Protein AF-A0A428NI99-F1 (afdb_monomer_lite)

Foldseek 3Di:
DAQQVVLQVVVCVVVVHDDDDDCVPCADPPDPVSCVVVVVCPVVCCVPDPDDDDLLVDPDSNRHNDDDDDDFDWDWDDDPPDDIDTDTPDPDDCCVSPVVTPVVVPD

pLDDT: mean 88.58, std 7.05, range [48.56, 96.81]

Structure (mmCIF, N/CA/C/O backbone):
data_AF-A0A428NI99-F1
#
_entry.id   AF-A0A428NI99-F1
#
loop_
_atom_site.group_PDB
_atom_site.id
_atom_site.type_symbol
_atom_site.label_atom_id
_atom_site.label_alt_id
_atom_site.label_comp_id
_atom_site.label_asym_id
_atom_site.label_entity_id
_atom_site.label_seq_id
_atom_site.pdbx_PDB_ins_code
_atom_site.Cartn_x
_atom_site.Cartn_y
_atom_site.Cartn_z
_atom_site.occupancy
_atom_site.B_iso_or_equiv
_atom_site.auth_seq_id
_atom_site.auth_comp_id
_atom_site.auth_asym_id
_atom_site.auth_atom_id
_atom_site.pdbx_PDB_model_num
ATOM 1 N N . MET A 1 1 ? -0.370 -14.117 -9.677 1.00 78.75 1 MET A N 1
ATOM 2 C CA . MET A 1 1 ? -0.159 -12.761 -9.129 1.00 78.75 1 MET A CA 1
ATOM 3 C C . MET A 1 1 ? 0.074 -12.860 -7.622 1.00 78.75 1 MET A C 1
ATOM 5 O O . MET A 1 1 ? -0.746 -13.508 -6.975 1.00 78.75 1 MET A O 1
ATOM 9 N N . PRO A 1 2 ? 1.169 -12.299 -7.075 1.00 92.00 2 PRO A N 1
ATOM 10 C CA . PRO A 1 2 ? 1.455 -12.273 -5.635 1.00 92.00 2 PRO A CA 1
ATOM 11 C C . PRO A 1 2 ? 0.274 -11.775 -4.788 1.00 92.00 2 PRO A C 1
ATOM 13 O O . PRO A 1 2 ? -0.544 -10.981 -5.260 1.00 92.00 2 PRO A O 1
ATOM 16 N N . ARG A 1 3 ? 0.158 -12.257 -3.546 1.00 92.50 3 ARG A N 1
ATOM 17 C CA . ARG A 1 3 ? -1.001 -11.978 -2.682 1.00 92.50 3 ARG A CA 1
ATOM 18 C C . ARG A 1 3 ? -1.086 -10.503 -2.295 1.00 92.50 3 ARG A C 1
ATOM 20 O O . ARG A 1 3 ? -2.170 -9.940 -2.356 1.00 92.50 3 ARG A O 1
ATOM 27 N N . THR A 1 4 ? 0.046 -9.852 -2.035 1.00 93.31 4 THR A N 1
ATOM 28 C CA . THR A 1 4 ? 0.114 -8.407 -1.751 1.00 93.31 4 THR A CA 1
ATOM 29 C C . THR A 1 4 ? -0.463 -7.572 -2.895 1.00 93.31 4 THR A C 1
ATOM 31 O O . THR A 1 4 ? -1.143 -6.584 -2.647 1.00 93.31 4 THR A O 1
ATOM 34 N N . PHE A 1 5 ? -0.280 -7.989 -4.151 1.00 94.31 5 PHE A N 1
ATOM 35 C CA . PHE A 1 5 ? -0.857 -7.276 -5.297 1.00 94.31 5 PHE A CA 1
ATOM 36 C C . PHE A 1 5 ? -2.367 -7.504 -5.398 1.00 94.31 5 PHE A C 1
ATOM 38 O O . PHE A 1 5 ? -3.112 -6.582 -5.714 1.00 94.31 5 PHE A O 1
ATOM 45 N N . GLN A 1 6 ? -2.839 -8.719 -5.098 1.00 95.12 6 GLN A N 1
ATOM 46 C CA . GLN A 1 6 ? -4.277 -9.005 -5.037 1.00 95.12 6 GLN A CA 1
ATOM 47 C C . GLN A 1 6 ? -4.962 -8.173 -3.949 1.00 95.12 6 GLN A C 1
ATOM 49 O O . GLN A 1 6 ? -6.028 -7.606 -4.187 1.00 95.12 6 GLN A O 1
ATOM 54 N N . ASP A 1 7 ? -4.333 -8.070 -2.783 1.00 95.81 7 ASP A N 1
ATOM 55 C CA . ASP A 1 7 ? -4.811 -7.256 -1.672 1.00 95.81 7 ASP A CA 1
ATOM 56 C C . ASP A 1 7 ? -4.781 -5.763 -2.012 1.00 95.81 7 ASP A C 1
ATOM 58 O O . ASP A 1 7 ? -5.764 -5.071 -1.761 1.00 95.81 7 ASP A O 1
ATOM 62 N N . ALA A 1 8 ? -3.727 -5.274 -2.674 1.00 95.31 8 ALA A N 1
ATOM 63 C CA . ALA A 1 8 ? -3.661 -3.898 -3.163 1.00 95.31 8 ALA A CA 1
ATOM 64 C C . ALA A 1 8 ? -4.816 -3.591 -4.125 1.00 95.31 8 ALA A C 1
ATOM 66 O O . ALA A 1 8 ? -5.533 -2.617 -3.917 1.00 95.31 8 ALA A O 1
ATOM 67 N N . VAL A 1 9 ? -5.084 -4.467 -5.102 1.00 95.75 9 VAL A N 1
ATOM 68 C CA . VAL A 1 9 ? -6.230 -4.319 -6.016 1.00 95.75 9 VAL A CA 1
ATOM 69 C C . VAL A 1 9 ? -7.549 -4.271 -5.244 1.00 95.75 9 VAL A C 1
ATOM 71 O O . VAL A 1 9 ? -8.384 -3.410 -5.520 1.00 95.75 9 VAL A O 1
ATOM 74 N N . ARG A 1 10 ? -7.756 -5.166 -4.269 1.00 95.94 10 ARG A N 1
ATOM 75 C CA . ARG A 1 10 ? -8.974 -5.176 -3.441 1.00 95.94 10 ARG A CA 1
ATOM 76 C C . ARG A 1 10 ? -9.136 -3.874 -2.663 1.00 95.94 10 ARG A C 1
ATOM 78 O O . ARG A 1 10 ? -10.218 -3.295 -2.698 1.00 95.94 10 ARG A O 1
ATOM 85 N N . THR A 1 11 ? -8.071 -3.397 -2.023 1.00 95.56 11 THR A N 1
ATOM 86 C CA . THR A 1 11 ? -8.068 -2.130 -1.285 1.00 95.56 11 THR A CA 1
ATOM 87 C C . THR A 1 11 ? -8.371 -0.954 -2.209 1.00 95.56 11 THR A C 1
ATOM 89 O O . THR A 1 11 ? -9.273 -0.175 -1.915 1.00 95.56 11 THR A O 1
ATOM 92 N N . THR A 1 12 ? -7.716 -0.852 -3.369 1.00 96.69 12 THR A N 1
ATOM 93 C CA . THR A 1 12 ? -7.977 0.214 -4.350 1.00 96.69 12 THR A CA 1
ATOM 94 C C . THR A 1 12 ? -9.438 0.226 -4.806 1.00 96.69 12 THR A C 1
ATOM 96 O O . THR A 1 12 ? -10.063 1.284 -4.857 1.00 96.69 12 THR A O 1
ATOM 99 N N . ARG A 1 13 ? -10.020 -0.950 -5.083 1.00 96.69 13 ARG A N 1
ATOM 100 C CA . ARG A 1 13 ? -11.433 -1.061 -5.480 1.00 96.69 13 ARG A CA 1
ATOM 101 C C . ARG A 1 13 ? -12.385 -0.700 -4.345 1.00 96.69 13 ARG A C 1
ATOM 103 O O . ARG A 1 13 ? -13.387 -0.041 -4.603 1.00 96.69 13 ARG A O 1
ATOM 110 N N . ALA A 1 14 ? -12.069 -1.083 -3.109 1.00 96.00 14 ALA A N 1
ATOM 111 C CA . ALA A 1 14 ? -12.850 -0.710 -1.930 1.00 96.00 14 ALA A CA 1
ATOM 112 C C . ALA A 1 14 ? -12.826 0.807 -1.665 1.00 96.00 14 ALA A C 1
ATOM 114 O O . ALA A 1 14 ? -13.814 1.354 -1.186 1.00 96.00 14 ALA A O 1
ATOM 115 N N . LEU A 1 15 ? -11.738 1.491 -2.037 1.00 95.69 15 LEU A N 1
ATOM 116 C CA . LEU A 1 15 ? -11.631 2.955 -2.010 1.00 95.69 15 LEU A CA 1
ATOM 117 C C . LEU A 1 15 ? -12.374 3.648 -3.170 1.00 95.69 15 LEU A C 1
ATOM 119 O O . LEU A 1 15 ? -12.397 4.873 -3.232 1.00 95.69 15 LEU A O 1
ATOM 123 N N . GLY A 1 16 ? -12.973 2.896 -4.102 1.00 96.81 16 GLY A N 1
ATOM 124 C CA . GLY A 1 16 ? -13.660 3.453 -5.272 1.00 96.81 16 GLY A CA 1
ATOM 125 C C . GLY A 1 16 ? -12.718 3.984 -6.357 1.00 96.81 16 GLY A C 1
ATOM 126 O O . GLY A 1 16 ? -13.158 4.677 -7.272 1.00 96.81 16 GLY A O 1
ATOM 127 N N . ILE A 1 17 ? -11.427 3.655 -6.282 1.00 96.44 17 ILE A N 1
ATOM 128 C CA . ILE A 1 17 ? -10.409 4.116 -7.227 1.00 96.44 17 ILE A CA 1
ATOM 129 C C . ILE A 1 17 ? -10.254 3.077 -8.341 1.00 96.44 17 ILE A C 1
ATOM 131 O O . ILE A 1 17 ? -10.284 1.863 -8.116 1.00 96.44 17 ILE A O 1
ATOM 135 N N . ALA A 1 18 ? -10.116 3.550 -9.580 1.00 95.62 18 ALA A N 1
ATOM 136 C CA . ALA A 1 18 ? -10.043 2.672 -10.744 1.00 95.62 18 ALA A CA 1
ATOM 137 C C . ALA A 1 18 ? -8.624 2.190 -11.074 1.00 95.62 18 ALA A C 1
ATOM 139 O O . ALA A 1 18 ? -8.473 1.110 -11.655 1.00 95.62 18 ALA A O 1
ATOM 140 N N . TYR A 1 19 ? -7.618 2.984 -10.713 1.00 94.06 19 TYR A N 1
ATOM 141 C CA . TYR A 1 19 ? -6.232 2.810 -11.127 1.00 94.06 19 TYR A CA 1
ATOM 142 C C . TYR A 1 19 ? -5.335 2.494 -9.935 1.00 94.06 19 TYR A C 1
ATOM 144 O O . TYR A 1 19 ? -5.501 3.044 -8.849 1.00 94.06 19 TYR A O 1
ATOM 152 N N . LEU A 1 20 ? -4.390 1.591 -10.163 1.00 95.50 20 LEU A N 1
ATOM 153 C CA . LEU A 1 20 ? -3.372 1.179 -9.212 1.00 95.50 20 LEU A CA 1
ATOM 154 C C . LEU A 1 20 ? -2.059 1.099 -9.978 1.00 95.50 20 LEU A C 1
ATOM 156 O O . LEU A 1 20 ? -2.008 0.454 -11.025 1.00 95.50 20 LEU A O 1
ATOM 160 N N . TRP A 1 21 ? -1.027 1.740 -9.446 1.00 94.62 21 TRP A N 1
ATOM 161 C CA . TRP A 1 21 ? 0.324 1.654 -9.974 1.00 94.62 21 TRP A CA 1
ATOM 162 C C . TRP A 1 21 ? 1.158 0.746 -9.069 1.00 94.62 21 TRP A C 1
ATOM 164 O O . TRP A 1 21 ? 1.154 0.908 -7.849 1.00 94.62 21 TRP A O 1
ATOM 174 N N . ILE A 1 22 ? 1.822 -0.241 -9.667 1.00 92.69 22 ILE A N 1
ATOM 175 C CA . ILE A 1 22 ? 2.792 -1.124 -9.011 1.00 92.69 22 ILE A CA 1
ATOM 176 C C . ILE A 1 22 ? 3.965 -1.228 -9.979 1.00 92.69 22 ILE A C 1
ATOM 178 O O . ILE A 1 22 ? 3.772 -1.731 -11.083 1.00 92.69 22 ILE A O 1
ATOM 182 N N . ASP A 1 23 ? 5.151 -0.788 -9.569 1.00 89.69 23 ASP A N 1
ATOM 183 C CA . ASP A 1 23 ? 6.395 -0.820 -10.352 1.00 89.69 23 ASP A CA 1
ATOM 184 C C . ASP A 1 23 ? 6.607 -2.149 -11.099 1.00 89.69 23 ASP A C 1
ATOM 186 O O . ASP A 1 23 ? 6.793 -2.166 -12.312 1.00 89.69 23 ASP A O 1
ATOM 190 N N . PHE A 1 24 ? 6.447 -3.279 -10.409 1.00 89.25 24 PHE A N 1
ATOM 191 C CA . PHE A 1 24 ? 6.592 -4.623 -10.968 1.00 89.25 24 PHE A CA 1
ATOM 192 C C . PHE A 1 24 ? 5.611 -4.941 -12.114 1.00 89.25 24 PHE A C 1
ATOM 194 O O . PHE A 1 24 ? 5.858 -5.845 -12.910 1.00 89.25 24 PHE A O 1
ATOM 201 N N . LEU A 1 25 ? 4.466 -4.255 -12.178 1.00 88.62 25 LEU A N 1
ATOM 202 C CA . LEU A 1 25 ? 3.442 -4.445 -13.213 1.00 88.62 25 LEU A CA 1
ATOM 203 C C . LEU A 1 25 ? 3.443 -3.338 -14.269 1.00 88.62 25 LEU A C 1
ATOM 205 O O . LEU A 1 25 ? 3.006 -3.581 -15.391 1.00 88.62 25 LEU A O 1
ATOM 209 N N . CYS A 1 26 ? 3.857 -2.130 -13.894 1.00 89.56 26 CYS A N 1
ATOM 210 C CA . CYS A 1 26 ? 3.790 -0.941 -14.736 1.00 89.56 26 CYS A CA 1
ATOM 211 C C . CYS A 1 26 ? 5.093 -0.667 -15.493 1.00 89.56 26 CYS A C 1
ATOM 213 O O . CYS A 1 26 ? 5.038 0.049 -16.483 1.00 89.56 26 CYS A O 1
ATOM 215 N N . ILE A 1 27 ? 6.215 -1.251 -15.060 1.00 90.94 27 ILE A N 1
ATOM 216 C CA . ILE A 1 27 ? 7.515 -1.178 -15.735 1.00 90.94 27 ILE A CA 1
ATOM 217 C C . ILE A 1 27 ? 7.799 -2.522 -16.411 1.00 90.94 27 ILE A C 1
ATOM 219 O O . ILE A 1 27 ? 7.659 -3.587 -15.791 1.00 90.94 27 ILE A O 1
ATOM 223 N N . ILE A 1 28 ? 8.209 -2.489 -17.677 1.00 91.06 28 ILE A N 1
ATOM 224 C CA . ILE A 1 28 ? 8.545 -3.676 -18.460 1.00 91.06 28 ILE A CA 1
ATOM 225 C C . ILE A 1 28 ? 9.837 -4.288 -17.911 1.00 91.06 28 ILE A C 1
ATOM 227 O O . ILE A 1 28 ? 10.930 -3.735 -17.999 1.00 91.06 28 ILE A O 1
ATOM 231 N N . GLN A 1 29 ? 9.715 -5.480 -17.331 1.00 87.06 29 GLN A N 1
ATOM 232 C CA . GLN A 1 29 ? 10.848 -6.173 -16.723 1.00 87.06 29 GLN A CA 1
ATOM 233 C C . GLN A 1 29 ? 11.831 -6.661 -17.797 1.00 87.06 29 GLN A C 1
ATOM 235 O O . GLN A 1 29 ? 11.441 -7.379 -18.719 1.00 87.06 29 GLN A O 1
ATOM 240 N N . GLY A 1 30 ? 13.115 -6.327 -17.639 1.00 89.31 30 GLY A N 1
ATOM 241 C CA . GLY A 1 30 ? 14.179 -6.703 -18.577 1.00 89.31 30 GLY A CA 1
ATOM 242 C C . GLY A 1 30 ? 14.361 -5.746 -19.759 1.00 89.31 30 GLY A C 1
ATOM 243 O O . GLY A 1 30 ? 15.228 -5.999 -20.593 1.00 89.31 30 GLY A O 1
ATOM 244 N N . ASP A 1 31 ? 13.584 -4.663 -19.819 1.00 94.00 31 ASP A N 1
ATOM 245 C CA . ASP A 1 31 ? 13.804 -3.544 -20.731 1.00 94.00 31 ASP A CA 1
ATOM 246 C C . ASP A 1 31 ? 14.449 -2.389 -19.952 1.00 94.00 31 ASP A C 1
ATOM 248 O O . ASP A 1 31 ? 13.813 -1.737 -19.125 1.00 94.00 31 ASP A O 1
ATOM 252 N N . GLU A 1 32 ? 15.746 -2.178 -20.174 1.00 92.88 32 GLU A N 1
ATOM 253 C CA . GLU A 1 32 ? 16.519 -1.144 -19.480 1.00 92.88 32 GLU A CA 1
ATOM 254 C C . GLU A 1 32 ? 16.057 0.268 -19.866 1.00 92.88 32 GLU A C 1
ATOM 256 O O . GLU A 1 32 ? 15.997 1.145 -19.008 1.00 92.88 32 GLU A O 1
ATOM 261 N N . ALA A 1 33 ? 15.644 0.476 -21.120 1.00 92.31 33 ALA A N 1
ATOM 262 C CA . ALA A 1 33 ? 15.187 1.781 -21.588 1.00 92.31 33 ALA A CA 1
ATOM 263 C C . ALA A 1 33 ? 13.822 2.154 -20.986 1.00 92.31 33 ALA A C 1
ATOM 265 O O . ALA A 1 33 ? 13.612 3.305 -20.600 1.00 92.31 33 ALA A O 1
ATOM 266 N N . ASP A 1 34 ? 12.904 1.188 -20.876 1.00 90.75 34 ASP A N 1
ATOM 267 C CA . ASP A 1 34 ? 11.619 1.390 -20.192 1.00 90.75 34 ASP A CA 1
ATOM 268 C C . ASP A 1 34 ? 11.824 1.624 -18.689 1.00 90.75 34 ASP A C 1
ATOM 270 O O . ASP A 1 34 ? 11.242 2.544 -18.112 1.00 90.75 34 ASP A O 1
ATOM 274 N N . TRP A 1 35 ? 12.728 0.862 -18.061 1.00 92.06 35 TRP A N 1
ATOM 275 C CA . TRP A 1 35 ? 13.075 1.060 -16.656 1.00 92.06 35 TRP A CA 1
ATOM 276 C C . TRP A 1 35 ? 13.648 2.455 -16.387 1.00 92.06 35 TRP A C 1
ATOM 278 O O . TRP A 1 35 ? 13.204 3.114 -15.448 1.00 92.06 35 TRP A O 1
ATOM 288 N N . GLU A 1 36 ? 14.587 2.944 -17.200 1.00 91.81 36 GLU A N 1
ATOM 289 C CA . GLU A 1 36 ? 15.137 4.301 -17.064 1.00 91.81 36 GLU A CA 1
ATOM 290 C C . GLU A 1 36 ? 14.046 5.372 -17.214 1.00 91.81 36 GLU A C 1
ATOM 292 O O . GLU A 1 36 ? 13.987 6.321 -16.428 1.00 91.81 36 GLU A O 1
ATOM 297 N N . ALA A 1 37 ? 13.146 5.205 -18.187 1.00 91.44 37 ALA A N 1
ATOM 298 C CA . ALA A 1 37 ? 12.072 6.156 -18.449 1.00 91.44 37 ALA A CA 1
ATOM 299 C C . ALA A 1 37 ? 11.025 6.208 -17.325 1.00 91.44 37 ALA A C 1
ATOM 301 O O . ALA A 1 37 ? 10.562 7.293 -16.963 1.00 91.44 37 ALA A O 1
ATOM 302 N N . GLU A 1 38 ? 10.632 5.056 -16.782 1.00 90.69 38 GLU A N 1
ATOM 303 C CA . GLU A 1 38 ? 9.579 4.968 -15.769 1.00 90.69 38 GLU A CA 1
ATOM 304 C C . GLU A 1 38 ? 10.110 5.176 -14.345 1.00 90.69 38 GLU A C 1
ATOM 306 O O . GLU A 1 38 ? 9.446 5.828 -13.535 1.00 90.69 38 GLU A O 1
ATOM 311 N N . SER A 1 39 ? 11.327 4.717 -14.032 1.00 88.19 39 SER A N 1
ATOM 312 C CA . SER A 1 39 ? 11.951 4.963 -12.721 1.00 88.19 39 SER A CA 1
ATOM 313 C C . SER A 1 39 ? 12.197 6.454 -12.478 1.00 88.19 39 SER A C 1
ATOM 315 O O . SER A 1 39 ? 11.969 6.936 -11.368 1.00 88.19 39 SER A O 1
ATOM 317 N N . ALA A 1 40 ? 12.540 7.221 -13.520 1.00 91.31 40 ALA A N 1
ATOM 318 C CA . ALA A 1 40 ? 12.678 8.675 -13.437 1.00 91.31 40 ALA A CA 1
ATOM 319 C C . ALA A 1 40 ? 11.367 9.392 -13.056 1.00 91.31 40 ALA A C 1
ATOM 321 O O . ALA A 1 40 ? 11.403 10.482 -12.489 1.00 91.31 40 ALA A O 1
ATOM 322 N N . LYS A 1 41 ? 10.208 8.781 -13.334 1.00 90.88 41 LYS A N 1
ATOM 323 C CA . LYS A 1 41 ? 8.878 9.320 -13.001 1.00 90.88 41 LYS A CA 1
ATOM 324 C C . LYS A 1 41 ? 8.358 8.833 -11.652 1.00 90.88 41 LYS A C 1
ATOM 326 O O . LYS A 1 41 ? 7.288 9.257 -11.226 1.00 90.88 41 LYS A O 1
ATOM 331 N N . MET A 1 42 ? 9.073 7.938 -10.972 1.00 88.81 42 MET A N 1
ATOM 332 C CA . MET A 1 42 ? 8.592 7.285 -9.754 1.00 88.81 42 MET A CA 1
ATOM 333 C C . MET A 1 42 ? 8.240 8.305 -8.661 1.00 88.81 42 MET A C 1
ATOM 335 O O . MET A 1 42 ? 7.181 8.200 -8.045 1.00 88.81 42 MET A O 1
ATOM 339 N N . 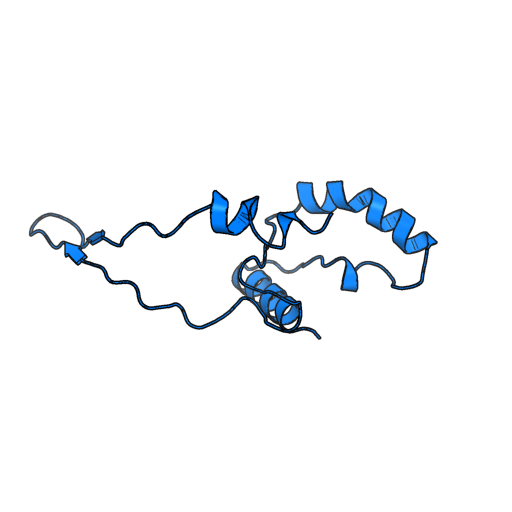GLU A 1 43 ? 9.067 9.339 -8.478 1.00 89.69 43 GLU A N 1
ATOM 340 C CA . GLU A 1 43 ? 8.785 10.447 -7.553 1.00 89.69 43 GLU A CA 1
ATOM 341 C C . GLU A 1 43 ? 7.478 11.177 -7.904 1.00 89.69 43 GLU A C 1
ATOM 343 O O . GLU A 1 43 ? 6.647 11.430 -7.028 1.00 89.69 43 GLU A O 1
ATOM 348 N N . GLU A 1 44 ? 7.256 11.479 -9.185 1.00 92.88 44 GLU A N 1
ATOM 349 C CA . GLU A 1 44 ? 6.038 12.142 -9.666 1.00 92.88 44 GLU A CA 1
ATOM 350 C C . GLU A 1 44 ? 4.800 11.264 -9.446 1.00 92.88 44 GLU A C 1
ATOM 352 O O . GLU A 1 44 ? 3.772 11.742 -8.963 1.00 92.88 44 GLU A O 1
ATOM 357 N N . VAL A 1 45 ? 4.908 9.964 -9.732 1.00 92.44 45 VAL A N 1
ATOM 358 C CA . VAL A 1 45 ? 3.823 8.997 -9.535 1.00 92.44 45 VAL A CA 1
ATOM 359 C C . VAL A 1 45 ? 3.439 8.899 -8.059 1.00 92.44 45 VAL A C 1
ATOM 361 O O . VAL A 1 45 ? 2.251 8.968 -7.741 1.00 92.44 45 VAL A O 1
ATOM 364 N N . PHE A 1 46 ? 4.410 8.777 -7.148 1.00 90.88 46 PHE A N 1
AT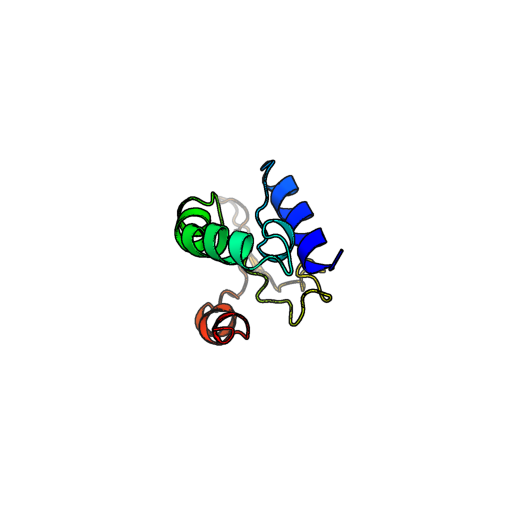OM 365 C CA . PHE A 1 46 ? 4.122 8.709 -5.711 1.00 90.88 46 PHE A CA 1
ATOM 366 C C . PHE A 1 46 ? 3.601 10.032 -5.150 1.00 90.88 46 PHE A C 1
ATOM 368 O O . PHE A 1 46 ? 2.665 10.020 -4.352 1.00 90.88 46 PHE A O 1
ATOM 375 N N . SER A 1 47 ? 4.172 11.167 -5.559 1.00 92.69 47 SER A N 1
ATOM 376 C CA . SER A 1 47 ? 3.745 12.489 -5.078 1.00 92.69 47 SER A CA 1
ATOM 377 C C . SER A 1 47 ? 2.368 12.903 -5.605 1.00 92.69 47 SER A C 1
ATOM 379 O O . SER A 1 47 ? 1.643 13.622 -4.918 1.00 92.69 47 SER A O 1
ATOM 381 N N . SER A 1 48 ? 1.978 12.413 -6.785 1.00 93.94 48 SER A N 1
ATOM 382 C CA . SER A 1 48 ? 0.674 12.680 -7.407 1.00 93.94 48 SER A CA 1
ATOM 383 C C . SER A 1 48 ? -0.376 11.600 -7.115 1.00 93.94 48 SER A C 1
ATOM 385 O O . SER A 1 48 ? -1.512 11.693 -7.590 1.00 93.94 48 SER A O 1
ATOM 387 N N . ALA A 1 49 ? -0.031 10.560 -6.350 1.00 94.38 49 ALA A N 1
ATOM 388 C CA . ALA A 1 49 ? -0.963 9.500 -5.992 1.00 94.38 49 ALA A CA 1
ATOM 389 C C . ALA A 1 49 ? -2.059 10.018 -5.048 1.00 94.38 49 ALA A C 1
ATOM 391 O O . ALA A 1 49 ? -1.806 10.784 -4.123 1.00 94.38 49 ALA A O 1
ATOM 392 N N . TYR A 1 50 ? -3.289 9.521 -5.225 1.00 94.56 50 TYR A N 1
ATOM 393 C CA . TYR A 1 50 ? -4.381 9.798 -4.282 1.00 94.56 50 TYR A CA 1
ATOM 394 C C . TYR A 1 50 ? -4.040 9.321 -2.860 1.00 94.56 50 TYR A C 1
ATOM 396 O O . TYR A 1 50 ? -4.309 10.007 -1.877 1.00 94.56 50 TYR A O 1
ATOM 404 N N . CYS A 1 51 ? -3.449 8.130 -2.754 1.00 94.06 51 CYS A N 1
ATOM 405 C CA . CYS A 1 51 ? -2.862 7.602 -1.530 1.00 94.06 51 CYS A CA 1
ATOM 406 C C . CYS A 1 51 ? -1.856 6.496 -1.866 1.00 94.06 51 CYS A C 1
ATOM 408 O O . CYS A 1 51 ? -2.007 5.800 -2.874 1.00 94.06 51 CYS A O 1
ATOM 410 N N . THR A 1 52 ? -0.906 6.264 -0.966 1.00 93.31 52 THR A N 1
ATOM 411 C CA . THR A 1 52 ? 0.067 5.172 -1.075 1.00 93.31 52 THR A CA 1
ATOM 412 C C . THR A 1 52 ? -0.295 4.048 -0.110 1.00 93.31 52 THR A C 1
ATOM 414 O O . THR A 1 52 ? -0.530 4.286 1.073 1.00 93.31 52 THR A O 1
ATOM 417 N N . ILE A 1 53 ? -0.335 2.808 -0.606 1.00 92.44 53 ILE A N 1
ATOM 418 C CA . ILE A 1 53 ? -0.569 1.619 0.222 1.00 92.44 53 ILE A CA 1
ATOM 419 C C . ILE A 1 53 ? 0.788 1.054 0.650 1.00 92.44 53 ILE A C 1
ATOM 421 O O . ILE A 1 53 ? 1.493 0.448 -0.154 1.00 92.44 53 ILE A O 1
ATOM 425 N N . ALA A 1 54 ? 1.134 1.218 1.926 1.00 89.81 54 ALA A N 1
ATOM 426 C CA . ALA A 1 54 ? 2.306 0.589 2.528 1.00 89.81 54 ALA A CA 1
ATOM 427 C C . ALA A 1 54 ? 1.903 -0.719 3.230 1.00 89.81 54 ALA A C 1
ATOM 429 O O . ALA A 1 54 ? 1.226 -0.707 4.257 1.00 89.81 54 ALA A O 1
ATOM 430 N N . ALA A 1 55 ? 2.313 -1.863 2.680 1.00 89.44 55 ALA A N 1
ATOM 431 C CA . ALA A 1 55 ? 2.006 -3.191 3.219 1.00 89.44 55 ALA A CA 1
ATOM 432 C C . ALA A 1 55 ? 2.956 -3.587 4.371 1.00 89.44 55 ALA A C 1
ATOM 434 O O . ALA A 1 55 ? 3.639 -4.606 4.285 1.00 89.44 55 ALA A O 1
ATOM 435 N N . SER A 1 56 ? 3.036 -2.778 5.434 1.00 85.94 56 SER A N 1
ATOM 436 C CA . SER A 1 56 ? 4.021 -2.945 6.523 1.00 85.94 56 SER A CA 1
ATOM 437 C C . SER A 1 56 ? 3.870 -4.237 7.328 1.00 85.94 56 SER A C 1
ATOM 439 O O . SER A 1 56 ? 4.840 -4.721 7.904 1.00 85.94 56 SER A O 1
ATOM 441 N N . SER A 1 57 ? 2.678 -4.836 7.330 1.00 84.06 57 SER A N 1
ATOM 442 C CA . SER A 1 57 ? 2.404 -6.126 7.970 1.00 84.06 57 SER A CA 1
ATOM 443 C C . SER A 1 57 ? 2.862 -7.343 7.151 1.00 84.06 57 SER A C 1
ATOM 445 O O . SER A 1 57 ? 2.904 -8.453 7.685 1.00 84.06 57 SER A O 1
ATOM 447 N N . ALA A 1 58 ? 3.205 -7.166 5.870 1.00 86.25 58 ALA A N 1
ATOM 448 C CA . ALA A 1 58 ? 3.629 -8.242 4.979 1.00 86.25 58 ALA A CA 1
ATOM 449 C C . ALA A 1 58 ? 5.160 -8.371 4.970 1.00 86.25 58 ALA A C 1
ATOM 451 O O . ALA A 1 58 ? 5.870 -7.395 4.735 1.00 86.25 58 ALA A O 1
ATOM 452 N N . ARG A 1 59 ? 5.701 -9.584 5.150 1.00 83.31 59 ARG A N 1
ATOM 453 C CA . ARG A 1 59 ? 7.161 -9.814 5.084 1.00 83.31 59 ARG A CA 1
ATOM 454 C C . ARG A 1 59 ? 7.628 -10.051 3.650 1.00 83.31 59 ARG A C 1
ATOM 456 O O . ARG A 1 59 ? 8.774 -9.767 3.300 1.00 83.31 59 ARG A O 1
ATOM 463 N N . SER A 1 60 ? 6.736 -10.559 2.803 1.00 85.06 60 SER A N 1
ATOM 464 C CA . SER A 1 60 ? 6.976 -10.804 1.382 1.00 85.06 60 SER A CA 1
ATOM 465 C C . SER A 1 60 ? 5.763 -10.432 0.523 1.00 85.06 60 SER A C 1
ATOM 467 O O . SER A 1 60 ? 4.648 -10.281 1.019 1.00 85.06 60 SER A O 1
ATOM 469 N N . SER A 1 61 ? 5.954 -10.340 -0.797 1.00 83.12 61 SER A N 1
ATOM 470 C CA . SER A 1 61 ? 4.855 -10.131 -1.754 1.00 83.12 61 SER A CA 1
ATOM 471 C C . SER A 1 61 ? 3.860 -11.306 -1.805 1.00 83.12 61 SER A C 1
ATOM 473 O O . SER A 1 61 ? 2.749 -11.167 -2.326 1.00 83.12 61 SER A O 1
ATOM 475 N N . LEU A 1 62 ? 4.237 -12.470 -1.262 1.00 88.81 62 LEU A N 1
ATOM 476 C CA . LEU A 1 62 ? 3.408 -13.674 -1.207 1.00 88.81 62 LEU A CA 1
ATOM 477 C C . LEU A 1 62 ? 2.488 -13.715 0.021 1.00 88.81 62 LEU A C 1
ATOM 479 O O . LEU A 1 62 ? 1.485 -14.430 -0.015 1.00 88.81 62 LEU A O 1
ATOM 483 N N . ASP A 1 63 ? 2.799 -12.943 1.065 1.00 87.75 63 ASP A N 1
ATOM 484 C CA . ASP A 1 63 ? 2.095 -12.994 2.353 1.00 87.75 63 ASP A CA 1
ATOM 485 C C . ASP A 1 63 ? 0.720 -12.320 2.287 1.00 87.75 63 ASP A C 1
ATOM 487 O O . ASP A 1 63 ? -0.235 -12.807 2.891 1.00 87.75 63 ASP A O 1
ATOM 491 N N . GLY A 1 64 ? 0.603 -11.231 1.517 1.00 89.69 64 GLY A N 1
ATOM 492 C CA . GLY A 1 64 ? -0.549 -10.335 1.603 1.00 89.69 64 GLY A CA 1
ATOM 493 C C . GLY A 1 64 ? -0.507 -9.459 2.854 1.00 89.69 64 GLY A C 1
ATOM 494 O O . GLY A 1 64 ? 0.320 -9.653 3.742 1.00 89.69 64 GLY A O 1
ATOM 495 N N . PHE A 1 65 ? -1.397 -8.474 2.909 1.00 91.62 65 PHE A N 1
ATOM 496 C CA . PHE A 1 65 ? -1.524 -7.564 4.055 1.00 91.62 65 PHE A CA 1
ATOM 497 C C . PHE A 1 65 ? -2.959 -7.460 4.578 1.00 91.62 65 PHE A C 1
ATOM 499 O O . PHE A 1 65 ? -3.185 -6.848 5.622 1.00 91.62 65 PHE A O 1
ATOM 506 N N . LEU A 1 66 ? -3.929 -8.062 3.883 1.00 92.56 66 LEU A N 1
ATOM 507 C CA . LEU A 1 66 ? -5.290 -8.202 4.384 1.00 92.56 66 LEU A CA 1
ATOM 508 C C . LEU A 1 66 ? -5.415 -9.527 5.139 1.00 92.56 66 LEU A C 1
ATOM 510 O O . LEU A 1 66 ? -5.130 -10.600 4.608 1.00 92.56 66 LEU A O 1
ATOM 514 N N . GLY A 1 67 ? -5.873 -9.450 6.383 1.00 86.75 67 GLY A N 1
ATOM 515 C CA . GLY A 1 67 ? -6.085 -10.605 7.246 1.00 86.75 67 GLY A CA 1
ATOM 516 C C . GLY A 1 67 ? -7.122 -10.314 8.319 1.00 86.75 67 GLY A C 1
ATOM 517 O O . GLY A 1 67 ? -7.634 -9.195 8.424 1.00 86.75 67 GLY A O 1
ATOM 518 N N . ASP A 1 68 ? -7.431 -11.334 9.114 1.00 85.94 68 ASP A N 1
ATOM 519 C CA . ASP A 1 68 ? -8.370 -11.191 10.217 1.00 85.94 68 ASP A CA 1
ATOM 520 C C . ASP A 1 68 ? -7.849 -10.171 11.227 1.00 85.94 68 ASP A C 1
ATOM 522 O O . ASP A 1 68 ? -6.705 -10.224 11.690 1.00 85.94 68 ASP A O 1
ATOM 526 N N . ARG A 1 69 ? -8.709 -9.214 11.578 1.00 82.56 69 ARG A N 1
ATOM 527 C CA . ARG A 1 69 ? -8.361 -8.207 12.571 1.00 82.56 69 ARG A CA 1
ATOM 528 C C . ARG A 1 69 ? -8.329 -8.866 13.943 1.00 82.56 69 ARG A C 1
ATOM 530 O O . ARG A 1 69 ? -9.341 -9.401 14.389 1.00 82.56 69 ARG A O 1
ATOM 537 N N . ILE A 1 70 ? -7.196 -8.764 14.633 1.00 82.81 70 ILE A N 1
ATOM 538 C CA . ILE A 1 70 ? -7.077 -9.213 16.024 1.00 82.81 70 ILE A CA 1
ATOM 539 C C . ILE A 1 70 ? -8.122 -8.450 16.861 1.00 82.81 70 ILE A C 1
ATOM 541 O O . ILE A 1 70 ? -8.109 -7.211 16.854 1.00 82.81 70 ILE A O 1
ATOM 545 N N . PRO A 1 71 ? -9.047 -9.145 17.554 1.00 84.69 71 PRO A N 1
ATOM 546 C CA . PRO A 1 71 ? -10.041 -8.492 18.392 1.00 84.69 71 PRO A CA 1
ATOM 547 C C . PRO A 1 71 ? -9.365 -7.639 19.461 1.00 84.69 71 PRO A C 1
ATOM 549 O O . PRO A 1 71 ? -8.444 -8.086 20.145 1.00 84.69 71 PRO A O 1
ATOM 552 N N . ARG A 1 72 ? -9.831 -6.401 19.613 1.00 85.62 72 ARG A N 1
ATOM 553 C CA . ARG A 1 72 ? -9.304 -5.472 20.615 1.00 85.62 72 ARG A CA 1
ATOM 554 C C . ARG A 1 72 ? -10.233 -5.447 21.812 1.00 85.62 72 ARG A C 1
ATOM 556 O O . ARG A 1 72 ? -11.445 -5.297 21.652 1.00 85.62 72 ARG A O 1
ATOM 563 N N . ALA A 1 73 ? -9.653 -5.545 23.005 1.00 89.19 73 ALA A N 1
ATOM 564 C CA . ALA A 1 73 ? -10.374 -5.216 24.221 1.00 89.19 73 ALA A CA 1
ATOM 565 C C . ALA A 1 73 ? -10.832 -3.755 24.122 1.00 89.19 73 ALA A C 1
ATOM 567 O O . ALA A 1 73 ? -10.024 -2.854 23.877 1.00 89.19 73 ALA A O 1
ATOM 568 N N . CYS A 1 74 ? -12.134 -3.535 24.270 1.00 91.38 74 CYS A N 1
ATOM 569 C CA . CYS A 1 74 ? -12.705 -2.203 24.322 1.0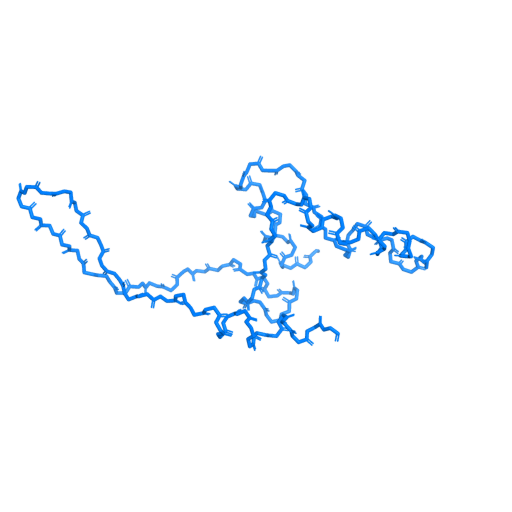0 91.38 74 CYS A CA 1
ATOM 570 C C . CYS A 1 74 ? -13.667 -2.092 25.501 1.00 91.38 74 CYS A C 1
ATOM 572 O O . CYS A 1 74 ? -14.345 -3.053 25.866 1.00 91.38 74 CYS A O 1
ATOM 574 N N . VAL A 1 75 ? -13.702 -0.910 26.106 1.00 93.06 75 VAL A N 1
ATOM 575 C CA . VAL A 1 75 ? -14.667 -0.552 27.138 1.00 93.06 75 VAL A CA 1
ATOM 576 C C . VAL A 1 75 ? -15.743 0.291 26.481 1.00 93.06 75 VAL A C 1
ATOM 578 O O . VAL A 1 75 ? -15.451 1.313 25.857 1.00 93.06 75 VAL A O 1
ATOM 581 N N . ILE A 1 76 ? -16.990 -0.145 26.621 1.00 92.44 76 ILE A N 1
ATOM 582 C CA . ILE A 1 76 ? -18.146 0.605 26.147 1.00 92.44 76 ILE A CA 1
ATOM 583 C C . ILE A 1 76 ? -18.578 1.541 27.272 1.00 92.44 76 ILE A C 1
ATOM 585 O O . ILE A 1 76 ? -18.922 1.092 28.364 1.00 92.44 76 ILE A O 1
ATOM 589 N N . VAL A 1 77 ? -18.563 2.842 27.005 1.00 92.06 77 VAL A N 1
ATOM 590 C CA . VAL A 1 77 ? -19.034 3.863 27.939 1.00 92.06 77 VAL A CA 1
ATOM 591 C C . VAL A 1 77 ? -20.379 4.369 27.438 1.00 92.06 77 VAL A C 1
ATOM 593 O O . VAL A 1 77 ? -20.468 5.035 26.406 1.00 92.06 77 VAL A O 1
ATOM 596 N N . GLN A 1 78 ? -21.437 4.023 28.169 1.00 89.44 78 GLN A N 1
ATOM 597 C CA . GLN A 1 78 ? -22.795 4.504 27.927 1.00 89.44 78 GLN A CA 1
ATOM 598 C C . GLN A 1 78 ? -23.209 5.420 29.073 1.00 89.44 78 GLN A C 1
ATOM 600 O O . GLN A 1 78 ? -23.141 5.033 30.239 1.00 89.44 78 GLN A O 1
ATOM 605 N N . THR A 1 79 ? -23.643 6.634 28.743 1.00 82.56 79 THR A N 1
ATOM 606 C CA . THR A 1 79 ? -24.231 7.566 29.708 1.00 82.56 79 THR A CA 1
ATOM 607 C C . THR A 1 79 ? -25.649 7.903 29.268 1.00 82.56 79 THR A C 1
ATOM 609 O O . THR A 1 79 ? -25.982 7.830 28.088 1.00 82.56 79 THR A O 1
ATOM 612 N N . SER A 1 80 ? -26.509 8.277 30.212 1.00 84.12 80 SER A N 1
ATOM 613 C CA . SER A 1 80 ? -27.923 8.571 29.941 1.00 84.12 80 SER A CA 1
ATOM 614 C C . SER A 1 80 ? -28.154 9.780 29.026 1.00 84.12 80 SER A C 1
ATOM 616 O O . SER A 1 80 ? -29.271 9.973 28.557 1.00 84.12 80 SER A O 1
ATOM 618 N N . GLN A 1 81 ? -27.125 10.597 28.776 1.00 85.44 81 GLN A N 1
ATOM 619 C CA . GLN A 1 81 ? -27.227 11.852 28.026 1.00 85.44 81 GLN A CA 1
ATOM 620 C C . GLN A 1 81 ? -26.266 11.945 26.831 1.00 85.44 81 GLN A C 1
ATOM 622 O O . GLN A 1 81 ? -26.277 12.961 26.140 1.00 85.44 81 GLN A O 1
ATOM 627 N N . MET A 1 82 ? -25.434 10.929 26.564 1.00 80.06 82 MET A N 1
ATOM 628 C CA . MET A 1 82 ? -24.467 10.963 25.458 1.00 80.06 82 MET A CA 1
ATOM 629 C C . MET A 1 82 ? -24.529 9.717 24.570 1.00 80.06 82 MET A C 1
ATOM 631 O O . MET A 1 82 ? -24.944 8.650 25.028 1.00 80.06 82 MET A O 1
ATOM 635 N N . PRO A 1 83 ? -24.083 9.830 23.302 1.00 86.31 83 PRO A N 1
ATOM 636 C CA . PRO A 1 83 ? -23.888 8.674 22.437 1.00 86.31 83 PRO A CA 1
ATOM 637 C C . PRO A 1 83 ? -22.913 7.661 23.049 1.00 86.31 83 PRO A C 1
ATOM 639 O O . PRO A 1 83 ? -22.081 7.991 23.892 1.00 86.31 83 PRO A O 1
ATOM 642 N N . VAL A 1 84 ? -23.031 6.411 22.603 1.00 91.75 84 VAL A N 1
ATOM 643 C CA . VAL A 1 84 ? -22.165 5.305 23.026 1.00 91.75 84 VAL A CA 1
ATOM 644 C C . VAL A 1 84 ? -20.723 5.581 22.599 1.00 91.75 84 VAL A C 1
ATOM 646 O O . VAL A 1 84 ? -20.463 5.788 21.415 1.00 91.75 84 VAL A O 1
ATOM 649 N N . TRP A 1 85 ? -19.788 5.523 23.547 1.00 92.06 85 TRP A N 1
ATOM 650 C CA . TRP A 1 85 ? -18.355 5.617 23.274 1.00 92.06 85 TRP A CA 1
ATOM 651 C C . TRP A 1 85 ? -17.684 4.254 23.406 1.00 92.06 85 TRP A C 1
ATOM 653 O O . TRP A 1 85 ? -18.027 3.463 24.283 1.00 92.06 85 TRP A O 1
ATOM 663 N N . TYR A 1 86 ? -16.686 4.009 22.561 1.00 90.31 86 TYR A N 1
ATOM 664 C CA . TYR A 1 86 ? -15.817 2.839 22.638 1.00 90.31 86 TYR A CA 1
ATOM 665 C C . TYR A 1 86 ? -14.400 3.316 22.951 1.00 90.31 86 TYR A C 1
ATOM 667 O O . TYR A 1 86 ? -13.799 4.029 22.150 1.00 90.31 86 TYR A O 1
ATOM 675 N N . LEU A 1 87 ? -13.863 2.934 24.108 1.00 91.19 87 LEU A N 1
A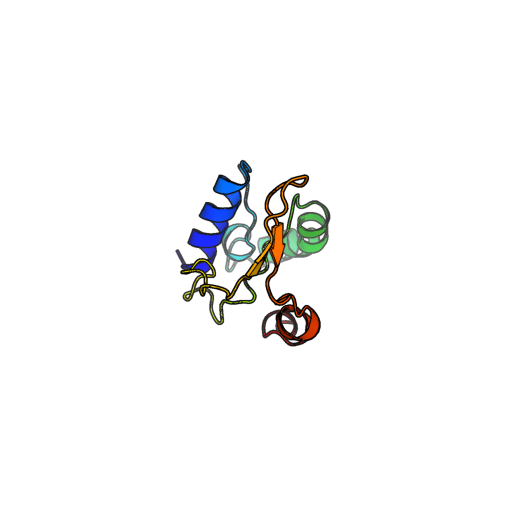TOM 676 C CA . LEU A 1 87 ? -12.460 3.158 24.450 1.00 91.19 87 LEU A CA 1
ATOM 677 C C . LEU A 1 87 ? -11.670 1.883 24.164 1.00 91.19 87 LEU A C 1
ATOM 679 O O . LEU A 1 87 ? -12.010 0.822 24.676 1.00 91.19 87 LEU A O 1
ATOM 683 N N . ALA A 1 88 ? -10.596 1.987 23.389 1.00 90.31 88 ALA A N 1
ATOM 684 C CA . ALA A 1 88 ? -9.636 0.911 23.167 1.00 90.31 88 ALA A CA 1
ATOM 685 C C . ALA A 1 88 ? -8.215 1.469 23.308 1.00 90.31 88 ALA A C 1
ATOM 687 O O . ALA A 1 88 ? -7.983 2.646 23.034 1.00 90.31 88 ALA A O 1
ATOM 688 N N . GLN A 1 89 ? -7.263 0.630 23.716 1.00 88.62 89 GLN A N 1
ATOM 689 C CA . GLN A 1 89 ? -5.848 1.008 23.789 1.00 88.62 89 GLN A CA 1
ATOM 690 C C . GLN A 1 89 ? -5.365 1.477 22.416 1.00 88.62 89 GLN A C 1
ATOM 692 O O . GLN A 1 89 ? -5.574 0.741 21.460 1.00 88.62 89 GLN A O 1
ATOM 697 N N . ALA A 1 90 ? -4.730 2.645 22.296 1.00 84.25 90 ALA A N 1
ATOM 698 C CA . ALA A 1 90 ? -4.119 3.080 21.038 1.00 84.25 90 ALA A CA 1
ATOM 699 C C . ALA A 1 90 ? -3.050 2.066 20.589 1.00 84.25 90 ALA A C 1
ATOM 701 O O . ALA A 1 90 ? -2.230 1.649 21.401 1.00 84.25 90 ALA A O 1
ATOM 702 N N . ILE A 1 91 ? -3.104 1.638 19.325 1.00 80.69 91 ILE A N 1
ATOM 703 C CA . ILE A 1 91 ? -2.194 0.619 18.757 1.00 80.69 91 ILE A CA 1
ATOM 704 C C . ILE A 1 91 ? -1.291 1.184 17.661 1.00 80.69 91 ILE A C 1
ATOM 706 O O . ILE A 1 91 ? -0.530 0.442 17.049 1.00 80.69 91 ILE A O 1
ATOM 710 N N . ASP A 1 92 ? -1.434 2.470 17.357 1.00 82.56 92 ASP A N 1
ATOM 711 C CA . ASP A 1 92 ? -0.691 3.097 16.279 1.00 82.56 92 ASP A CA 1
ATOM 712 C C . ASP A 1 92 ? 0.705 3.441 16.804 1.00 82.56 92 ASP A C 1
ATOM 714 O O . ASP A 1 92 ? 0.888 4.444 17.491 1.00 82.56 92 ASP A O 1
ATOM 718 N N . ASP A 1 93 ? 1.677 2.582 16.502 1.00 85.69 93 ASP A N 1
ATOM 719 C CA . ASP A 1 93 ? 3.100 2.845 16.709 1.00 85.69 93 ASP A CA 1
ATOM 720 C C . ASP A 1 93 ? 3.770 3.076 15.350 1.00 85.69 93 ASP A C 1
ATOM 722 O O . ASP A 1 93 ? 4.095 2.143 14.617 1.00 85.69 93 ASP A O 1
ATOM 726 N N . PHE A 1 94 ? 3.909 4.343 14.963 1.00 83.94 94 PHE A N 1
ATOM 727 C CA . PHE A 1 94 ? 4.521 4.707 13.684 1.00 83.94 94 PHE A CA 1
ATOM 728 C C . PHE A 1 94 ? 6.016 4.363 13.643 1.00 83.94 94 PHE A C 1
ATOM 730 O O . PHE A 1 94 ? 6.534 3.954 12.602 1.00 83.94 94 PHE A O 1
ATOM 737 N N . GLN A 1 95 ? 6.698 4.489 14.783 1.00 85.69 95 GLN A N 1
ATOM 738 C CA . GLN A 1 95 ? 8.120 4.201 14.900 1.00 85.69 95 GLN A CA 1
ATOM 739 C C . GLN A 1 95 ? 8.378 2.724 14.598 1.00 85.69 95 GLN A C 1
ATOM 741 O O . GLN A 1 95 ? 9.225 2.402 13.768 1.00 85.69 95 GLN A O 1
ATOM 746 N N . GLU A 1 96 ? 7.633 1.830 15.243 1.00 85.75 96 GLU A N 1
ATOM 747 C CA . GLU A 1 96 ? 7.780 0.389 15.052 1.00 85.75 96 GLU A CA 1
ATOM 748 C C . GLU A 1 96 ? 7.265 -0.045 13.673 1.00 85.75 96 GLU A C 1
ATOM 750 O O . GLU A 1 96 ? 7.969 -0.713 12.912 1.00 85.75 96 GLU A O 1
ATOM 755 N N . HIS A 1 97 ? 6.041 0.355 13.314 1.00 83.12 97 HIS A N 1
ATOM 756 C CA . HIS A 1 97 ? 5.362 -0.184 12.135 1.00 83.12 97 HIS A CA 1
ATOM 757 C C . HIS A 1 97 ? 5.816 0.428 10.807 1.00 83.12 97 HIS A C 1
ATOM 759 O O . HIS A 1 97 ? 5.535 -0.154 9.757 1.00 83.12 97 HIS A O 1
ATOM 765 N N . VAL A 1 98 ? 6.480 1.587 10.819 1.00 83.50 98 VAL A N 1
ATOM 766 C CA . VAL A 1 98 ? 6.953 2.264 9.604 1.00 83.50 98 VAL A CA 1
ATOM 767 C C . VAL A 1 98 ? 8.456 2.473 9.665 1.00 83.50 98 VAL A C 1
ATOM 769 O O . VAL A 1 98 ? 9.168 1.857 8.872 1.00 83.50 98 VAL A O 1
ATOM 772 N N . GLU A 1 99 ? 8.956 3.270 10.611 1.00 85.44 99 GLU A N 1
ATOM 773 C CA . GLU A 1 99 ? 10.367 3.686 10.619 1.00 85.44 99 GLU A CA 1
ATOM 774 C C . GLU A 1 99 ? 11.341 2.524 10.858 1.00 85.44 99 GLU A C 1
ATOM 776 O O . GLU A 1 99 ? 12.408 2.474 10.248 1.00 85.44 99 GLU A O 1
ATOM 781 N N . GLN A 1 100 ? 10.982 1.566 11.711 1.00 84.25 100 GLN A N 1
ATOM 782 C CA . GLN A 1 100 ? 11.793 0.377 12.001 1.00 84.25 100 GLN A CA 1
ATOM 783 C C . GLN A 1 100 ? 11.402 -0.835 11.147 1.00 84.25 100 GLN A C 1
ATOM 785 O O . GLN A 1 100 ? 12.007 -1.904 11.258 1.00 84.25 100 GLN A O 1
ATOM 790 N N . SER A 1 101 ? 10.388 -0.692 10.291 1.00 81.44 101 SER A N 1
ATOM 791 C CA . SER A 1 101 ? 9.877 -1.800 9.493 1.00 81.44 101 SER A CA 1
ATOM 792 C C . SER A 1 101 ? 10.862 -2.227 8.403 1.00 81.44 101 SER A C 1
ATOM 794 O O . SER A 1 101 ? 11.665 -1.440 7.898 1.00 81.44 101 SER A O 1
ATOM 796 N N . ALA A 1 102 ? 10.726 -3.475 7.949 1.00 77.69 102 ALA A N 1
ATOM 797 C CA . ALA A 1 102 ? 11.477 -3.985 6.803 1.00 77.69 102 ALA A CA 1
ATOM 798 C C . ALA A 1 102 ? 11.188 -3.227 5.492 1.00 77.69 102 ALA A C 1
ATOM 800 O O . ALA A 1 102 ? 11.912 -3.413 4.520 1.00 77.69 102 ALA A O 1
ATOM 801 N N . LEU A 1 103 ? 10.131 -2.406 5.430 1.00 76.12 103 LEU A N 1
ATOM 802 C CA . LEU A 1 103 ? 9.885 -1.539 4.279 1.00 76.12 103 LEU A CA 1
ATOM 803 C C . LEU A 1 103 ? 10.860 -0.361 4.238 1.00 76.12 103 LEU A C 1
ATOM 805 O O . LEU A 1 103 ? 11.282 0.012 3.151 1.00 76.12 103 LEU A O 1
ATOM 809 N N . ASN A 1 104 ? 11.251 0.189 5.390 1.00 75.44 104 ASN A N 1
ATOM 810 C CA . ASN A 1 104 ? 12.137 1.355 5.451 1.00 75.44 104 ASN A CA 1
ATOM 811 C C . ASN A 1 104 ? 13.618 1.003 5.216 1.00 75.44 104 ASN A C 1
ATOM 813 O O . ASN A 1 104 ? 14.435 1.876 4.951 1.00 75.44 104 ASN A O 1
ATOM 817 N N . SER A 1 105 ? 13.982 -0.279 5.294 1.00 70.19 105 SER A N 1
ATOM 818 C CA . SER A 1 105 ? 15.337 -0.764 4.995 1.00 70.19 105 SER A CA 1
ATOM 819 C C . SER A 1 105 ? 15.516 -1.258 3.557 1.00 70.19 105 SER A C 1
ATOM 821 O O . SER A 1 105 ? 16.605 -1.698 3.194 1.00 70.19 105 SER A O 1
ATOM 823 N N . ARG A 1 106 ? 14.463 -1.198 2.731 1.00 60.56 106 ARG A N 1
ATOM 824 C CA . ARG A 1 106 ? 14.513 -1.514 1.298 1.00 60.56 106 ARG A CA 1
ATOM 825 C C . ARG A 1 106 ? 14.896 -0.261 0.511 1.00 60.56 106 ARG A C 1
ATOM 827 O O . ARG A 1 106 ? 14.050 0.333 -0.150 1.00 60.56 106 ARG A O 1
ATOM 834 N N . GLY A 1 107 ? 16.157 0.136 0.638 1.00 48.56 107 GLY A N 1
ATOM 835 C CA . GLY A 1 107 ? 16.808 1.185 -0.147 1.00 48.56 107 GLY A CA 1
ATOM 836 C C . GLY A 1 107 ? 18.120 0.674 -0.712 1.00 48.56 107 GLY A C 1
ATOM 837 O O . GLY A 1 107 ? 18.801 -0.083 0.018 1.00 48.56 107 GLY A O 1
#

Organism: NCBI:txid1325733

Secondary structure (DSSP, 8-state):
--HHHHHHHHHHHHTT------HHHHS-TT-HHH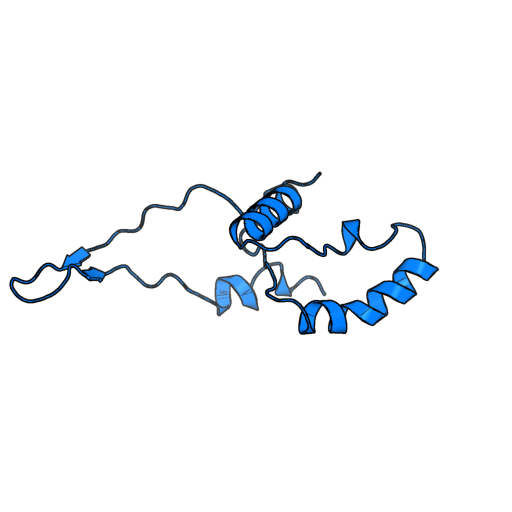HHHHHTTHHHHHHT-S-----TT-SSTTT-S--PPPPPPEEEEEETTEEEEEEE-----HIIIIITSTTTT--

Radius of gyration: 18.94 Å; chains: 1; bounding box: 45×26×52 Å

InterPro domains:
  IPR010730 Heterokaryon incompatibility [PF06985] (2-106)

Sequence (107 aa):
MPRTFQDAVRTTRALGIAYLWIDFLCIIQGDEADWEAESAKMEEVFSSAYCTIAASSARSSLDGFLGDRIPRAC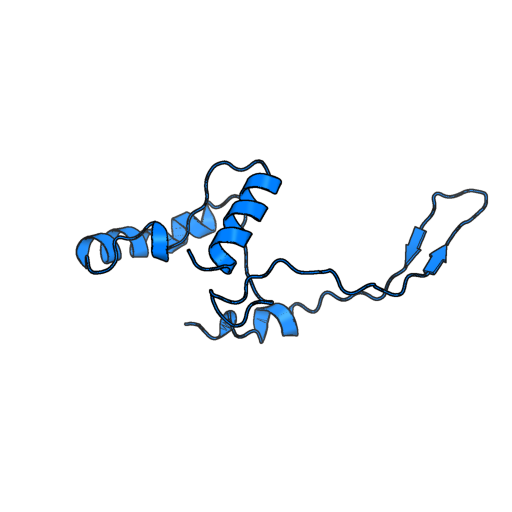VIVQTSQMPVWYLAQAIDDFQEHVEQSALNSRG